Protein AF-A0A9D9LKE5-F1 (afdb_monomer_lite)

pLDDT: mean 76.57, std 20.32, range [46.84, 98.44]

Foldseek 3Di:
DPDPPPVVVVVVVVVVVVVVPPPPPPPPPVQPAAEAEAEDQDDPPVLVVVVVVQVVVCVVDPRHHYHYDYDHHPVVVD

Structure (mmCIF, N/CA/C/O backbone):
data_AF-A0A9D9LKE5-F1
#
_entry.id   AF-A0A9D9LKE5-F1
#
loop_
_atom_site.group_PDB
_atom_site.id
_atom_site.type_symbol
_atom_site.label_atom_id
_atom_site.label_alt_id
_atom_site.label_comp_id
_atom_site.label_asym_id
_atom_site.label_entity_id
_atom_site.label_seq_id
_atom_site.pdbx_PDB_ins_code
_atom_site.Cartn_x
_atom_site.Cartn_y
_atom_site.Cartn_z
_atom_site.occupancy
_atom_site.B_iso_or_equiv
_atom_site.auth_seq_id
_atom_site.auth_comp_id
_atom_site.auth_asym_id
_atom_site.auth_atom_id
_atom_site.pdbx_PDB_model_num
ATOM 1 N N . MET A 1 1 ? -63.440 -4.733 53.208 1.00 47.00 1 MET A N 1
ATOM 2 C CA . MET A 1 1 ? -62.618 -4.022 52.194 1.00 47.00 1 MET A CA 1
ATOM 3 C C . MET A 1 1 ? -61.198 -4.606 52.152 1.00 47.00 1 MET A C 1
ATOM 5 O O . MET A 1 1 ? -60.365 -4.222 52.956 1.00 47.00 1 MET A O 1
ATOM 9 N N . ARG A 1 2 ? -60.906 -5.587 51.281 1.00 58.09 2 ARG A N 1
ATOM 10 C CA . ARG A 1 2 ? -59.565 -6.222 51.153 1.00 58.09 2 ARG A CA 1
ATOM 11 C C . ARG A 1 2 ? -59.259 -6.616 49.694 1.00 58.09 2 ARG A C 1
ATOM 13 O O . ARG A 1 2 ? -58.869 -7.741 49.408 1.00 58.09 2 ARG A O 1
ATOM 20 N N . ARG A 1 3 ? -59.472 -5.705 48.737 1.00 54.16 3 ARG A N 1
ATOM 21 C CA . ARG A 1 3 ? -59.298 -6.005 47.299 1.00 54.16 3 ARG A CA 1
ATOM 22 C C . ARG A 1 3 ? -58.464 -4.980 46.521 1.00 54.16 3 ARG A C 1
ATOM 24 O O . ARG A 1 3 ? -58.685 -4.810 45.334 1.00 54.16 3 ARG A O 1
ATOM 31 N N . MET A 1 4 ? -57.502 -4.310 47.169 1.00 53.19 4 MET A N 1
ATOM 32 C CA . MET A 1 4 ? -56.768 -3.200 46.526 1.00 53.19 4 MET A CA 1
ATOM 33 C C . MET A 1 4 ? -55.229 -3.254 46.604 1.00 53.19 4 MET A C 1
ATOM 35 O O . MET A 1 4 ? -54.573 -2.380 46.055 1.00 53.19 4 MET A O 1
ATOM 39 N N . SER A 1 5 ? -54.607 -4.277 47.214 1.00 57.12 5 SER A N 1
ATOM 40 C CA . SER A 1 5 ? -53.130 -4.339 47.346 1.00 57.12 5 SER A CA 1
ATOM 41 C C . SER A 1 5 ? -52.400 -5.187 46.292 1.00 57.12 5 SER A C 1
ATOM 43 O O . SER A 1 5 ? -51.173 -5.143 46.217 1.00 57.12 5 SER A O 1
ATOM 45 N N . ARG A 1 6 ? -53.122 -5.954 45.462 1.00 54.09 6 ARG A N 1
ATOM 46 C CA . ARG A 1 6 ? -52.525 -6.855 44.451 1.00 54.09 6 ARG A CA 1
ATOM 47 C C . ARG A 1 6 ? -52.077 -6.112 43.182 1.00 54.09 6 ARG A C 1
ATOM 49 O O . ARG A 1 6 ? -51.113 -6.532 42.557 1.00 54.09 6 ARG A O 1
ATOM 56 N N . PHE A 1 7 ? -52.708 -4.982 42.852 1.00 46.84 7 PHE A N 1
ATOM 57 C CA . PHE A 1 7 ? -52.391 -4.193 41.652 1.00 46.84 7 PHE A CA 1
ATOM 58 C C . PHE A 1 7 ? -51.129 -3.328 41.793 1.00 46.84 7 PHE A C 1
ATOM 60 O O . PHE A 1 7 ? -50.392 -3.160 40.831 1.00 46.84 7 PHE A O 1
ATOM 67 N N . ARG A 1 8 ? -50.801 -2.860 43.006 1.00 52.00 8 ARG A N 1
ATOM 68 C CA . ARG A 1 8 ? -49.605 -2.029 43.259 1.00 52.00 8 ARG A CA 1
ATOM 69 C C . ARG A 1 8 ? -48.277 -2.785 43.141 1.00 52.00 8 ARG A C 1
ATOM 71 O O . ARG A 1 8 ? -47.238 -2.157 42.990 1.00 52.00 8 ARG A O 1
ATOM 78 N N . ARG A 1 9 ? -48.305 -4.120 43.233 1.00 48.75 9 ARG A N 1
ATOM 79 C CA . ARG A 1 9 ? -47.111 -4.980 43.140 1.00 48.75 9 ARG A CA 1
ATOM 80 C C . ARG A 1 9 ? -46.749 -5.341 41.698 1.00 48.75 9 ARG A C 1
ATOM 82 O O . ARG A 1 9 ? -45.576 -5.533 41.411 1.00 48.75 9 ARG A O 1
ATOM 89 N N . ILE A 1 10 ? -47.729 -5.377 40.795 1.00 53.34 10 ILE A N 1
ATOM 90 C CA . ILE A 1 10 ? -47.510 -5.706 39.377 1.00 53.34 10 ILE A CA 1
ATOM 91 C C . ILE A 1 10 ? -46.869 -4.511 38.645 1.00 53.34 10 ILE A C 1
ATOM 93 O O . ILE A 1 10 ? -45.967 -4.701 37.834 1.00 53.34 10 ILE A O 1
ATOM 97 N N . SER A 1 11 ? -47.223 -3.274 39.017 1.00 49.72 11 SER A N 1
ATOM 98 C CA . SER A 1 11 ? -46.617 -2.060 38.444 1.00 49.72 11 SER A CA 1
ATOM 99 C C . SER A 1 11 ? -45.137 -1.849 38.799 1.00 49.72 11 SER A C 1
ATOM 101 O O . SER A 1 11 ? -44.444 -1.172 38.052 1.00 49.72 11 SER A O 1
ATOM 103 N N . MET A 1 12 ? -44.618 -2.425 39.893 1.00 50.94 12 MET A N 1
ATOM 104 C CA . MET A 1 12 ? -43.197 -2.277 40.264 1.00 50.94 12 MET A CA 1
ATOM 105 C C . MET A 1 12 ? -42.268 -3.242 39.512 1.00 50.94 12 MET A C 1
ATOM 107 O O . MET A 1 12 ? -41.102 -2.924 39.303 1.00 50.94 12 MET A O 1
ATOM 111 N N . ILE A 1 13 ? -42.776 -4.392 39.058 1.00 53.19 13 ILE A N 1
ATOM 112 C CA . ILE A 1 13 ? -41.990 -5.367 38.281 1.00 53.19 13 ILE A CA 1
ATOM 113 C C . ILE A 1 13 ? -41.867 -4.911 36.816 1.00 53.19 13 ILE A C 1
ATOM 115 O O . ILE A 1 13 ? -40.818 -5.083 36.201 1.00 53.19 13 ILE A O 1
ATOM 119 N N . ALA A 1 14 ? -42.895 -4.241 36.283 1.00 50.41 14 ALA A N 1
ATOM 120 C CA . ALA A 1 14 ? -42.881 -3.693 34.925 1.00 50.41 14 ALA A CA 1
ATOM 121 C C . ALA A 1 14 ? -41.906 -2.509 34.743 1.00 50.41 14 ALA A C 1
ATOM 123 O O . ALA A 1 14 ? -41.417 -2.293 33.642 1.00 50.41 14 ALA A O 1
ATOM 124 N N . ILE A 1 15 ? -41.583 -1.768 35.811 1.00 52.84 15 ILE A N 1
ATOM 125 C CA . ILE A 1 15 ? -40.627 -0.645 35.760 1.00 52.84 15 ILE A CA 1
ATOM 126 C C . ILE A 1 15 ? -39.177 -1.139 35.911 1.00 52.84 15 ILE A C 1
ATOM 128 O O . ILE A 1 15 ? -38.272 -0.592 35.286 1.00 52.84 15 ILE A O 1
ATOM 132 N N . GLY A 1 16 ? -38.945 -2.215 36.673 1.00 48.50 16 GLY A N 1
ATOM 133 C CA . GLY A 1 16 ? -37.608 -2.799 36.850 1.00 48.50 16 GLY A CA 1
ATOM 134 C C . GLY A 1 16 ? -37.034 -3.454 35.587 1.00 48.50 16 GLY A C 1
ATOM 135 O O . GLY A 1 16 ? -35.823 -3.435 35.388 1.00 48.50 16 GLY A O 1
ATOM 136 N N . LEU A 1 17 ? -37.889 -3.980 34.701 1.00 52.25 17 LEU A N 1
ATOM 137 C CA . LEU A 1 17 ? -37.452 -4.617 33.451 1.00 52.25 17 LEU A CA 1
ATOM 138 C C . LEU A 1 17 ? -37.046 -3.600 32.364 1.00 52.25 17 LEU A C 1
ATOM 140 O O . LEU A 1 17 ? -36.243 -3.920 31.495 1.00 52.25 17 LEU A O 1
ATOM 144 N N . VAL A 1 18 ? -37.566 -2.368 32.420 1.00 52.50 18 VAL A N 1
ATOM 145 C CA . VAL A 1 18 ? -37.266 -1.316 31.428 1.00 52.50 18 VAL A CA 1
ATOM 146 C C . VAL A 1 18 ? -35.917 -0.640 31.712 1.00 52.50 18 VAL A C 1
ATOM 148 O O . VAL A 1 18 ? -35.225 -0.241 30.781 1.00 52.50 18 VAL A O 1
ATOM 151 N N . ILE A 1 19 ? -35.485 -0.583 32.978 1.00 53.38 19 ILE A N 1
ATOM 152 C CA . ILE A 1 19 ? -34.204 0.038 33.374 1.00 53.38 19 ILE A CA 1
ATOM 153 C C . ILE A 1 19 ? -33.006 -0.896 33.105 1.00 53.38 19 ILE A C 1
ATOM 155 O O . ILE A 1 19 ? -31.891 -0.433 32.881 1.00 53.38 19 ILE A O 1
ATOM 159 N N . ALA A 1 20 ? -33.218 -2.216 33.051 1.00 50.84 20 ALA A N 1
ATOM 160 C CA . ALA A 1 20 ? -32.152 -3.175 32.744 1.00 50.84 20 ALA A CA 1
ATOM 161 C C . ALA A 1 20 ? -31.757 -3.207 31.250 1.00 50.84 20 ALA A C 1
ATOM 163 O O . ALA A 1 20 ? -30.695 -3.724 30.912 1.00 50.84 20 ALA A O 1
ATOM 164 N N . ALA A 1 21 ? -32.579 -2.644 30.355 1.00 53.31 21 ALA A N 1
ATOM 165 C CA . ALA A 1 21 ? -32.327 -2.638 28.912 1.00 53.31 21 ALA A CA 1
ATOM 166 C C . ALA A 1 21 ? -31.512 -1.424 28.418 1.00 53.31 21 ALA A C 1
ATOM 168 O O . ALA A 1 21 ? -31.074 -1.415 27.270 1.00 53.31 21 ALA A O 1
ATOM 169 N N . THR A 1 22 ? -31.276 -0.404 29.253 1.00 55.69 22 THR A N 1
ATOM 170 C CA . THR A 1 22 ? -30.609 0.847 28.835 1.00 55.69 22 THR A CA 1
ATOM 171 C C . THR A 1 22 ? -29.103 0.887 29.112 1.00 55.69 22 THR A C 1
ATOM 173 O O . THR A 1 22 ? -28.473 1.912 28.876 1.00 55.69 22 THR A O 1
ATOM 176 N N . LEU A 1 23 ? -28.510 -0.201 29.614 1.00 56.31 23 LEU A N 1
ATOM 177 C CA . LEU A 1 23 ? -27.079 -0.280 29.945 1.00 56.31 23 LEU A CA 1
ATOM 178 C C . LEU A 1 23 ? -26.284 -1.195 29.006 1.00 56.31 23 LEU A C 1
ATOM 180 O O . LEU A 1 23 ? -25.215 -1.664 29.382 1.00 56.31 23 LEU A O 1
ATOM 184 N N . ILE A 1 24 ? -26.766 -1.452 27.786 1.00 62.75 24 ILE A N 1
ATOM 185 C CA . ILE A 1 24 ? -25.905 -2.037 26.753 1.00 62.75 24 ILE A CA 1
ATOM 186 C C . ILE A 1 24 ? -24.996 -0.906 26.257 1.00 62.75 24 ILE A C 1
ATOM 188 O O . ILE A 1 24 ? -25.500 0.024 25.621 1.00 62.75 24 ILE A O 1
ATOM 192 N N . PRO A 1 25 ? -23.676 -0.938 26.514 1.00 58.06 25 PRO A N 1
ATOM 193 C CA . PRO A 1 25 ? -22.775 0.000 25.879 1.00 58.06 25 PRO A CA 1
ATOM 194 C C . PRO A 1 25 ? -22.688 -0.407 24.408 1.00 58.06 25 PRO A C 1
ATOM 196 O O . PRO A 1 25 ? -21.910 -1.283 24.035 1.00 58.06 25 PRO A O 1
ATOM 199 N N . VAL A 1 26 ? -23.506 0.210 23.554 1.00 61.00 26 VAL A N 1
ATOM 200 C CA . VAL A 1 26 ? -23.346 0.138 22.097 1.00 61.00 26 VAL A CA 1
ATOM 201 C C . VAL A 1 26 ? -22.185 1.059 21.722 1.00 61.00 26 VAL A C 1
ATOM 203 O O . VAL A 1 26 ? -22.355 2.108 21.115 1.00 61.00 26 VAL A O 1
ATOM 206 N N . PHE A 1 27 ? -20.978 0.677 22.131 1.00 58.97 27 PHE A N 1
ATOM 207 C CA . PHE A 1 27 ? -19.735 1.274 21.653 1.00 58.97 27 PHE A CA 1
ATOM 208 C C . PHE A 1 27 ? -18.972 0.239 20.832 1.00 58.97 27 PHE A C 1
ATOM 210 O O . PHE A 1 27 ? -17.792 -0.015 21.049 1.00 58.97 27 PHE A O 1
ATOM 217 N N . ALA A 1 28 ? -19.638 -0.353 19.841 1.00 58.62 28 ALA A N 1
ATOM 218 C CA . ALA A 1 28 ? -18.919 -0.808 18.662 1.00 58.62 28 ALA A CA 1
ATOM 219 C C . ALA A 1 28 ? -18.590 0.448 17.846 1.00 58.62 28 ALA A C 1
ATOM 221 O O . ALA A 1 28 ? -19.258 0.758 16.863 1.00 58.62 28 ALA A O 1
ATOM 222 N N . ALA A 1 29 ? -17.611 1.232 18.307 1.00 61.34 29 ALA A N 1
ATOM 223 C CA . ALA A 1 29 ? -17.015 2.248 17.460 1.00 61.34 29 ALA A CA 1
ATOM 224 C C . ALA A 1 29 ? -16.494 1.503 16.229 1.00 61.34 29 ALA A C 1
ATOM 226 O O . ALA A 1 29 ? -15.603 0.661 16.350 1.00 61.34 29 ALA A O 1
ATOM 227 N N . ALA A 1 30 ? -17.106 1.737 15.067 1.00 61.41 30 ALA A N 1
ATOM 228 C CA . ALA A 1 30 ? -16.583 1.245 13.806 1.00 61.41 30 ALA A CA 1
ATOM 229 C C . ALA A 1 30 ? -15.192 1.866 13.648 1.00 61.41 30 ALA A C 1
ATOM 231 O O . ALA A 1 30 ? -15.055 3.034 13.290 1.00 61.41 30 ALA A O 1
ATOM 232 N N . GLN A 1 31 ? -14.163 1.120 14.045 1.00 70.50 31 GLN A N 1
ATOM 233 C CA . GLN A 1 31 ? -12.802 1.617 14.049 1.00 70.50 31 GLN A CA 1
ATOM 234 C C . GLN A 1 31 ? -12.371 1.718 12.591 1.00 70.50 31 GLN A C 1
ATOM 236 O O . GLN A 1 31 ? -12.116 0.709 11.932 1.00 70.50 31 GLN A O 1
ATOM 241 N N . GLN A 1 32 ? -12.372 2.942 12.065 1.00 82.50 32 GLN A N 1
ATOM 242 C CA . GLN A 1 32 ? -11.927 3.211 10.707 1.00 82.50 32 GLN A CA 1
ATOM 243 C C . GLN A 1 32 ? -10.498 2.686 10.541 1.00 82.50 32 GLN A C 1
ATOM 245 O O . GLN A 1 32 ? -9.658 2.862 11.428 1.00 82.50 32 GLN A O 1
ATOM 250 N N . LYS A 1 33 ? -10.227 2.015 9.413 1.00 91.88 33 LYS A N 1
ATOM 251 C CA . LYS A 1 33 ? -8.876 1.540 9.109 1.00 91.88 33 LYS A CA 1
ATOM 252 C C . LYS A 1 33 ? -7.915 2.724 9.113 1.00 91.88 33 LYS A C 1
ATOM 254 O O . LYS A 1 33 ? -8.204 3.755 8.497 1.00 91.88 33 LYS A O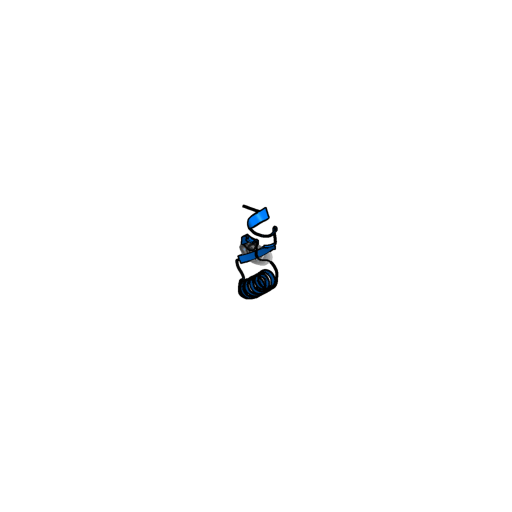 1
ATOM 259 N N . VAL A 1 34 ? -6.766 2.547 9.753 1.00 95.38 34 VAL A N 1
ATOM 260 C CA . VAL A 1 34 ? -5.659 3.497 9.667 1.00 95.38 34 VAL A CA 1
ATOM 261 C C . VAL A 1 34 ? -5.173 3.515 8.220 1.00 95.38 34 VAL A C 1
ATOM 263 O O . VAL A 1 34 ? -4.841 2.468 7.660 1.00 95.38 34 VAL A O 1
ATOM 266 N N . GLN A 1 35 ? -5.181 4.701 7.620 1.00 96.69 35 GLN A N 1
ATOM 267 C CA . GLN A 1 35 ? -4.751 4.918 6.243 1.00 96.69 35 GLN A CA 1
ATOM 268 C C . GLN A 1 35 ? -3.247 5.173 6.212 1.00 96.69 35 GLN A C 1
ATOM 270 O O . GLN A 1 35 ? -2.733 5.953 7.015 1.00 96.69 35 GLN A O 1
ATOM 275 N N . VAL A 1 36 ? -2.554 4.518 5.289 1.00 97.12 36 VAL A N 1
ATOM 276 C CA . VAL A 1 36 ? -1.128 4.708 5.036 1.00 97.12 36 VAL A CA 1
ATOM 277 C C . VAL A 1 36 ? -0.963 5.045 3.566 1.00 97.12 36 VAL A C 1
ATOM 279 O O . VAL A 1 36 ? -1.133 4.184 2.703 1.00 97.12 36 VAL A O 1
ATOM 282 N N . ASP A 1 37 ? -0.620 6.293 3.279 1.00 96.75 37 ASP A N 1
ATOM 283 C CA . ASP A 1 37 ? -0.341 6.717 1.914 1.00 96.75 37 ASP A CA 1
ATOM 284 C C . ASP A 1 37 ? 1.097 6.354 1.555 1.00 96.75 37 ASP A C 1
ATOM 286 O O . ASP A 1 37 ? 2.048 6.777 2.217 1.00 96.75 37 ASP A O 1
ATOM 290 N N . PHE A 1 38 ? 1.257 5.547 0.506 1.00 95.56 38 PHE A N 1
ATOM 291 C CA . PHE A 1 38 ? 2.561 5.100 0.042 1.00 95.56 38 PHE A CA 1
ATOM 292 C C . PHE A 1 38 ? 2.817 5.593 -1.378 1.00 95.56 38 PHE A C 1
ATOM 294 O O . PHE A 1 38 ? 2.381 5.006 -2.368 1.00 95.56 38 PHE A O 1
ATOM 301 N N . TRP A 1 39 ? 3.530 6.707 -1.475 1.00 94.56 39 TRP A N 1
ATOM 302 C CA . TRP A 1 39 ? 3.942 7.270 -2.752 1.00 94.56 39 TRP A CA 1
ATOM 303 C C . TRP A 1 39 ? 5.192 6.566 -3.266 1.00 94.56 39 TRP A C 1
ATOM 305 O O . TRP A 1 39 ? 6.178 6.434 -2.540 1.00 94.56 39 TRP A O 1
ATOM 315 N N . HIS A 1 40 ? 5.164 6.135 -4.525 1.00 92.56 40 HIS A N 1
ATOM 316 C CA . HIS A 1 40 ? 6.308 5.491 -5.163 1.00 92.56 40 HIS A CA 1
ATOM 317 C C . HIS A 1 40 ? 6.598 6.076 -6.543 1.00 92.56 40 HIS A C 1
ATOM 319 O O . HIS A 1 40 ? 5.704 6.557 -7.243 1.00 92.56 40 HIS A O 1
ATOM 325 N N . GLY A 1 41 ? 7.869 5.972 -6.939 1.00 92.56 41 GLY A N 1
ATOM 326 C CA . GLY A 1 41 ? 8.346 6.329 -8.275 1.00 92.56 41 GLY A CA 1
ATOM 327 C C . GLY A 1 41 ? 8.685 5.137 -9.164 1.00 92.56 41 GLY A C 1
ATOM 328 O O . GLY A 1 41 ? 9.390 5.276 -10.161 1.00 92.56 41 GLY A O 1
ATOM 329 N N . LEU A 1 42 ? 8.203 3.947 -8.795 1.00 93.69 42 LEU A N 1
ATOM 330 C CA . LEU A 1 42 ? 8.360 2.736 -9.601 1.00 93.69 42 LEU A CA 1
ATOM 331 C C . LEU A 1 42 ? 7.460 2.797 -10.837 1.00 93.69 42 LEU A C 1
ATOM 333 O O . LEU A 1 42 ? 6.236 2.765 -10.715 1.00 93.69 42 LEU A O 1
ATOM 337 N N . THR A 1 43 ? 8.071 2.842 -12.018 1.00 92.38 43 THR A N 1
ATOM 338 C CA . THR A 1 43 ? 7.377 2.675 -13.297 1.00 92.38 43 THR A CA 1
ATOM 339 C C . THR A 1 43 ? 6.986 1.210 -13.517 1.00 92.38 43 THR A C 1
ATOM 341 O O . THR A 1 43 ? 7.392 0.305 -12.779 1.00 92.38 43 THR A O 1
ATOM 344 N N . GLN A 1 44 ? 6.165 0.952 -14.535 1.00 91.56 44 GLN A N 1
ATOM 345 C CA . GLN A 1 44 ? 5.832 -0.418 -14.917 1.00 91.56 44 GLN A CA 1
ATOM 346 C C . GLN A 1 44 ? 7.080 -1.168 -15.417 1.00 91.56 44 GLN A C 1
ATOM 348 O O . GLN A 1 44 ? 7.921 -0.569 -16.090 1.00 91.56 44 GLN A O 1
ATOM 353 N N . PRO A 1 45 ? 7.211 -2.472 -15.107 1.00 95.06 45 PRO A N 1
ATOM 354 C CA . PRO A 1 45 ? 6.212 -3.329 -14.449 1.00 95.06 45 PRO A CA 1
ATOM 355 C C . PRO A 1 45 ? 6.267 -3.314 -12.910 1.00 95.06 45 PRO A C 1
ATOM 357 O O . PRO A 1 45 ? 5.371 -3.837 -12.251 1.00 95.06 45 PRO A O 1
ATOM 360 N N . LEU A 1 46 ? 7.313 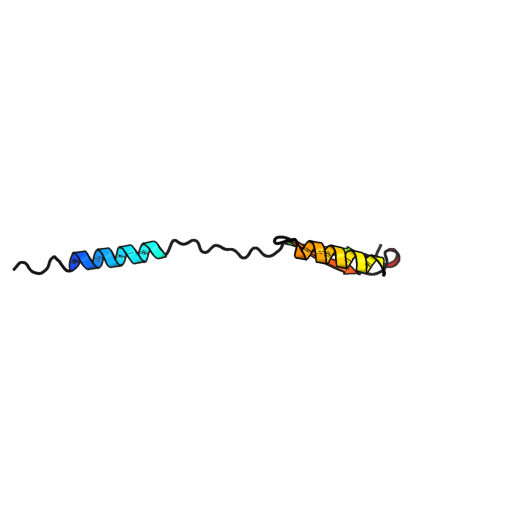-2.732 -12.319 1.00 95.06 46 LEU A N 1
ATOM 361 C CA . LEU A 1 46 ? 7.563 -2.809 -10.877 1.00 95.06 46 LEU A CA 1
ATOM 362 C C . LEU A 1 46 ? 6.475 -2.112 -10.053 1.00 95.06 46 LEU A C 1
ATOM 364 O O . LEU A 1 46 ? 6.071 -2.643 -9.022 1.00 95.06 46 LEU A O 1
ATOM 368 N N . GLY A 1 47 ? 5.964 -0.972 -10.528 1.00 95.69 47 GLY A N 1
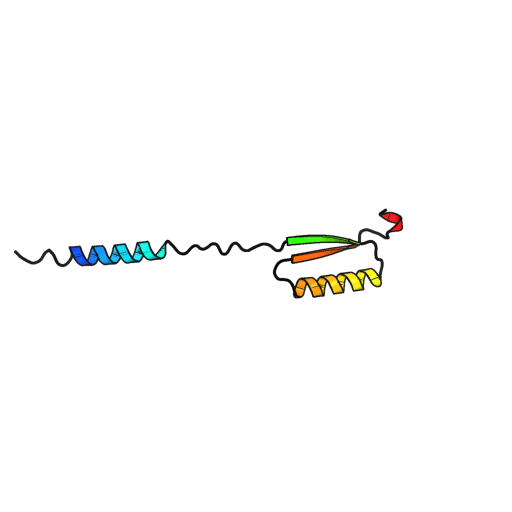ATOM 369 C CA . GLY A 1 47 ? 4.834 -0.283 -9.898 1.00 95.69 47 GLY A CA 1
ATOM 370 C C . GLY A 1 47 ? 3.591 -1.171 -9.805 1.00 95.69 47 GLY A C 1
ATOM 371 O O . GLY A 1 47 ? 3.005 -1.295 -8.737 1.00 95.69 47 GLY A O 1
ATOM 372 N N . GLY A 1 48 ? 3.254 -1.891 -10.879 1.00 96.19 48 GLY A N 1
ATOM 373 C CA . GLY A 1 48 ? 2.103 -2.795 -10.892 1.00 96.19 48 GLY A CA 1
ATOM 374 C C . GLY A 1 48 ? 2.287 -3.990 -9.955 1.00 96.19 48 GLY A C 1
ATOM 375 O O . GLY A 1 48 ? 1.353 -4.395 -9.266 1.00 96.19 48 GLY A O 1
ATOM 376 N N . ILE A 1 49 ? 3.503 -4.536 -9.867 1.00 97.81 49 ILE A N 1
ATOM 377 C CA . ILE A 1 49 ? 3.816 -5.590 -8.890 1.00 97.81 49 ILE A CA 1
ATOM 378 C C . ILE A 1 49 ? 3.644 -5.058 -7.462 1.00 97.81 49 ILE A C 1
ATOM 380 O O . ILE A 1 49 ? 3.031 -5.730 -6.634 1.00 97.81 49 ILE A O 1
ATOM 384 N N . LEU A 1 50 ? 4.138 -3.852 -7.177 1.00 97.38 50 LEU A N 1
ATOM 385 C CA . LEU A 1 50 ? 4.003 -3.236 -5.861 1.00 97.38 50 LEU A CA 1
ATOM 386 C C . LEU A 1 50 ? 2.532 -3.009 -5.482 1.00 97.38 50 LEU A C 1
ATOM 388 O O . LEU A 1 50 ? 2.128 -3.342 -4.368 1.00 97.38 50 LEU A O 1
ATOM 392 N N . GLU A 1 51 ? 1.730 -2.477 -6.398 1.00 97.25 51 GLU A N 1
ATOM 393 C CA . GLU A 1 51 ? 0.298 -2.251 -6.185 1.00 97.25 51 GLU A CA 1
ATOM 394 C C . GLU A 1 51 ? -0.445 -3.570 -5.919 1.00 97.25 51 GLU A C 1
ATOM 396 O O . GLU A 1 51 ? -1.269 -3.642 -5.005 1.00 97.25 51 GLU A O 1
ATOM 401 N N . ASN A 1 52 ? -0.089 -4.647 -6.626 1.00 98.19 52 ASN A N 1
ATOM 402 C CA . ASN A 1 52 ? -0.636 -5.981 -6.369 1.00 98.19 52 ASN A CA 1
ATOM 403 C C . ASN A 1 52 ? -0.261 -6.508 -4.974 1.00 98.19 52 ASN A C 1
ATOM 405 O O . ASN A 1 52 ? -1.100 -7.095 -4.286 1.00 98.19 52 ASN A O 1
ATOM 409 N N . VAL A 1 53 ? 0.974 -6.272 -4.522 1.00 98.25 53 VAL A N 1
ATOM 410 C CA . VAL A 1 53 ? 1.397 -6.616 -3.154 1.00 98.25 53 VAL A CA 1
ATOM 411 C C . VAL A 1 53 ? 0.603 -5.807 -2.124 1.00 98.25 53 VAL A C 1
ATOM 413 O O . VAL A 1 53 ? 0.105 -6.381 -1.152 1.00 98.25 53 VAL A O 1
ATOM 416 N N . ALA A 1 54 ? 0.419 -4.502 -2.345 1.00 98.31 54 ALA A N 1
ATOM 417 C CA . ALA A 1 54 ? -0.386 -3.651 -1.471 1.00 98.31 54 ALA A CA 1
ATOM 418 C C . ALA A 1 54 ? -1.852 -4.117 -1.418 1.00 98.31 54 ALA A C 1
ATOM 420 O O . ALA A 1 54 ? -2.444 -4.169 -0.338 1.00 98.31 54 ALA A O 1
ATOM 421 N N . ALA A 1 55 ? -2.426 -4.534 -2.549 1.00 98.31 55 ALA A N 1
ATOM 422 C CA . ALA A 1 55 ? -3.773 -5.097 -2.606 1.00 98.31 55 ALA A CA 1
ATOM 423 C C . ALA A 1 55 ? -3.887 -6.396 -1.790 1.00 98.31 55 ALA A C 1
ATOM 425 O O . ALA A 1 55 ? -4.813 -6.539 -0.987 1.00 98.31 55 ALA A O 1
ATOM 426 N N . GLY A 1 56 ? -2.920 -7.309 -1.931 1.00 98.44 56 GLY A N 1
ATOM 427 C CA . GLY A 1 56 ? -2.861 -8.542 -1.140 1.00 98.44 56 GLY A CA 1
ATOM 428 C C . GLY A 1 56 ? -2.748 -8.269 0.363 1.00 98.44 56 GLY A C 1
ATOM 429 O O . GLY A 1 56 ? -3.468 -8.869 1.165 1.00 98.44 56 GLY A O 1
ATOM 430 N N . PHE A 1 57 ? -1.913 -7.301 0.750 1.00 98.25 57 PHE A N 1
ATOM 431 C CA . PHE A 1 57 ? -1.830 -6.843 2.134 1.00 98.25 57 PHE A CA 1
ATOM 432 C C . PHE A 1 57 ? -3.182 -6.307 2.618 1.00 98.25 57 PHE A C 1
ATOM 434 O O . PHE A 1 57 ? -3.703 -6.800 3.615 1.00 98.25 57 PHE A O 1
ATOM 441 N N . ASN A 1 58 ? -3.805 -5.378 1.892 1.00 98.12 58 ASN A N 1
ATOM 442 C CA . ASN A 1 58 ? -5.084 -4.771 2.274 1.00 98.12 58 ASN A CA 1
ATOM 443 C C . ASN A 1 58 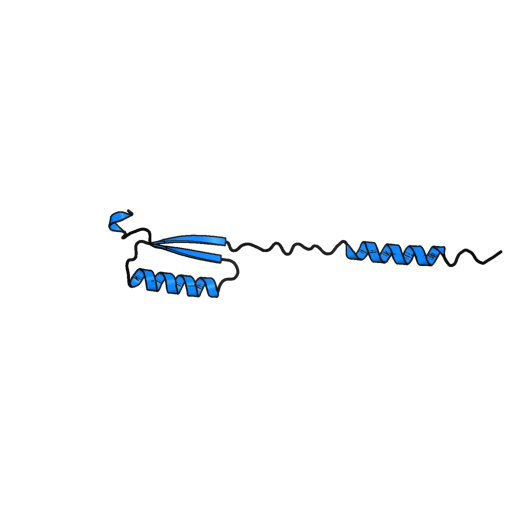? -6.213 -5.794 2.450 1.00 98.12 58 ASN A C 1
ATOM 445 O O . ASN A 1 58 ? -7.022 -5.658 3.372 1.00 98.12 58 ASN A O 1
ATOM 449 N N . ALA A 1 59 ? -6.247 -6.833 1.613 1.00 98.00 59 ALA A N 1
ATOM 450 C CA . ALA A 1 59 ? -7.200 -7.933 1.737 1.00 98.00 59 ALA A CA 1
ATOM 451 C C . ALA A 1 59 ? -6.993 -8.748 3.028 1.00 98.00 59 ALA A C 1
ATOM 453 O O . ALA A 1 59 ? -7.961 -9.216 3.624 1.00 98.00 59 ALA A O 1
ATOM 454 N N . SER A 1 60 ? -5.746 -8.878 3.495 1.00 97.81 60 SER A N 1
ATOM 455 C CA . SER A 1 60 ? -5.415 -9.569 4.750 1.00 97.81 60 SER A CA 1
ATOM 456 C C . SER A 1 60 ? -5.679 -8.736 6.013 1.00 97.81 60 SER A C 1
ATOM 458 O O . SER A 1 60 ? -5.687 -9.282 7.117 1.00 97.81 60 SER A O 1
ATOM 460 N N . GLN A 1 61 ? -5.869 -7.417 5.883 1.00 96.81 61 GLN A N 1
ATOM 461 C CA . GLN A 1 61 ? -5.891 -6.497 7.019 1.00 96.81 61 GLN A CA 1
ATOM 462 C C . GLN A 1 61 ? -7.288 -5.976 7.356 1.00 96.81 61 GLN A C 1
ATOM 464 O O . GLN A 1 61 ? -7.996 -5.388 6.536 1.00 96.81 61 GLN A O 1
ATOM 469 N N . SER A 1 62 ? -7.639 -6.070 8.638 1.00 94.75 62 SER A N 1
ATOM 470 C CA . SER A 1 62 ? -8.842 -5.455 9.208 1.00 94.75 62 SER A CA 1
ATOM 471 C C . SER A 1 62 ? -8.598 -4.056 9.780 1.00 94.75 62 SER A C 1
ATOM 473 O O . SER A 1 62 ? -9.548 -3.294 9.923 1.00 94.75 62 SER A O 1
ATOM 475 N N . LYS A 1 63 ? -7.341 -3.702 10.085 1.00 95.12 63 LYS A N 1
ATOM 476 C CA . LYS A 1 63 ? -6.986 -2.458 10.796 1.00 95.12 63 LYS A CA 1
ATOM 477 C C . LYS A 1 63 ? -6.300 -1.400 9.937 1.00 95.12 63 LYS A C 1
ATOM 479 O O . LYS A 1 63 ? -6.377 -0.225 10.277 1.00 95.12 63 LYS A O 1
ATOM 484 N N . TYR A 1 64 ? -5.644 -1.803 8.854 1.00 96.25 64 TYR A N 1
ATOM 485 C CA . TYR A 1 64 ? -4.815 -0.927 8.028 1.00 96.25 64 TYR A CA 1
ATOM 486 C C . TYR A 1 64 ? -5.250 -0.971 6.569 1.00 96.25 64 TYR A C 1
ATOM 488 O O . TYR A 1 64 ? -5.735 -2.001 6.095 1.00 96.25 64 TYR A O 1
ATOM 496 N N . GLN A 1 65 ? -5.060 0.149 5.882 1.00 97.56 65 GLN A N 1
ATOM 497 C CA . GLN A 1 65 ? -5.267 0.302 4.450 1.00 97.56 65 GLN A CA 1
ATOM 498 C C . GLN A 1 65 ? -4.074 1.068 3.871 1.00 97.56 65 GLN A C 1
ATOM 500 O O . GLN A 1 65 ? -3.817 2.200 4.270 1.00 97.56 65 GLN A O 1
ATOM 505 N N . VAL A 1 66 ? -3.346 0.443 2.950 1.00 98.25 66 VAL A N 1
ATOM 506 C CA . VAL A 1 66 ? -2.217 1.041 2.234 1.00 98.25 66 VAL A CA 1
ATOM 507 C C . VAL A 1 66 ? -2.694 1.539 0.876 1.00 98.25 66 VAL A C 1
ATOM 509 O O . VAL A 1 66 ? -3.205 0.757 0.071 1.00 98.25 66 VAL A O 1
ATOM 512 N N . ASN A 1 67 ? -2.485 2.825 0.612 1.00 97.62 67 ASN A N 1
ATOM 513 C CA . ASN A 1 67 ? -2.812 3.481 -0.648 1.00 97.62 67 ASN A CA 1
ATOM 514 C C . ASN A 1 67 ? -1.518 3.685 -1.446 1.00 97.62 67 ASN A C 1
ATOM 516 O O . ASN A 1 67 ? -0.865 4.725 -1.345 1.00 97.62 67 ASN A O 1
ATOM 520 N N . ALA A 1 68 ? -1.117 2.668 -2.212 1.00 97.44 68 ALA A N 1
ATOM 521 C CA . ALA A 1 68 ? 0.030 2.770 -3.112 1.00 97.44 68 ALA A CA 1
ATOM 522 C C . ALA A 1 68 ? -0.328 3.678 -4.299 1.00 97.44 68 ALA A C 1
ATOM 524 O O . ALA A 1 68 ? -1.305 3.419 -4.996 1.00 97.44 68 ALA A O 1
ATOM 525 N N . THR A 1 69 ? 0.414 4.771 -4.489 1.00 94.69 69 THR A N 1
ATOM 526 C CA . THR A 1 69 ? 0.156 5.748 -5.559 1.00 94.69 69 THR A CA 1
ATOM 527 C C . THR A 1 69 ? 1.439 6.081 -6.305 1.00 94.69 69 THR A C 1
ATOM 529 O O . THR A 1 69 ? 2.420 6.523 -5.701 1.00 94.69 69 THR A O 1
ATOM 532 N N . PHE A 1 70 ? 1.409 5.944 -7.628 1.00 93.50 70 PHE A N 1
ATOM 533 C CA . PHE A 1 70 ? 2.490 6.401 -8.491 1.00 93.50 70 PHE A CA 1
ATOM 534 C C . PHE A 1 70 ? 2.523 7.935 -8.556 1.00 93.50 70 PHE A C 1
ATOM 536 O O . PHE A 1 70 ? 1.509 8.574 -8.847 1.00 93.50 70 PHE A O 1
ATOM 543 N N . LYS A 1 71 ? 3.688 8.538 -8.288 1.00 90.88 71 LYS A N 1
ATOM 544 C CA . LYS A 1 71 ? 3.857 10.007 -8.258 1.00 90.88 71 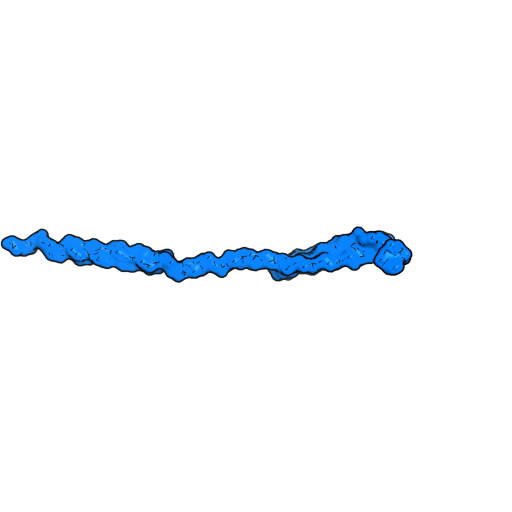LYS A CA 1
ATOM 545 C C . LYS A 1 71 ? 4.835 10.559 -9.302 1.00 90.88 71 LYS A C 1
ATOM 547 O O . LYS A 1 71 ? 5.114 11.750 -9.266 1.00 90.88 71 LYS A O 1
ATOM 552 N N . GLY A 1 72 ? 5.296 9.736 -10.245 1.00 84.88 72 GLY A N 1
ATOM 553 C CA . GLY A 1 72 ? 6.339 10.087 -11.220 1.00 84.88 72 GLY A CA 1
ATOM 554 C C . GLY A 1 72 ? 7.626 9.303 -10.967 1.00 84.88 72 GLY A C 1
ATOM 555 O O . GLY A 1 72 ? 7.814 8.774 -9.878 1.00 84.88 72 GLY A O 1
ATOM 556 N N . SER A 1 73 ? 8.495 9.152 -11.970 1.00 72.00 73 SER A N 1
ATOM 557 C CA . SER A 1 73 ? 9.748 8.407 -11.781 1.00 72.00 73 SER A CA 1
ATOM 558 C C . SER A 1 73 ? 10.654 9.124 -10.781 1.00 72.00 73 SER A C 1
ATOM 560 O O . SER A 1 73 ? 10.722 10.344 -10.825 1.00 72.00 73 SER A O 1
ATOM 562 N N . TYR A 1 74 ? 11.403 8.395 -9.946 1.00 66.56 74 TYR A N 1
ATOM 563 C CA . TYR A 1 74 ? 12.298 8.987 -8.935 1.00 66.56 74 TYR A CA 1
ATOM 564 C C . TYR A 1 74 ? 13.175 10.174 -9.404 1.00 66.56 74 TYR A C 1
ATOM 566 O O . TYR A 1 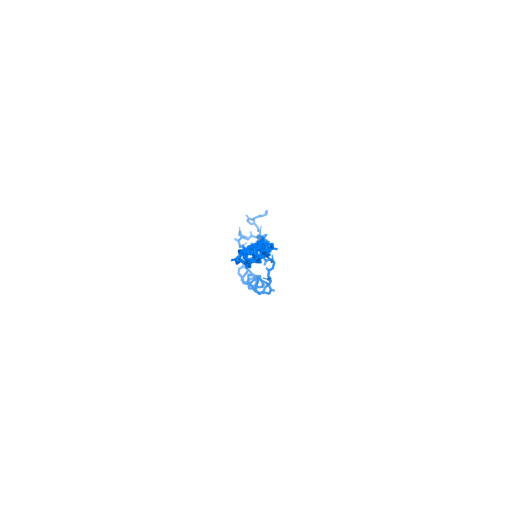74 ? 13.291 11.110 -8.619 1.00 66.56 74 TYR A O 1
ATOM 574 N N . PRO A 1 75 ? 13.728 10.211 -10.640 1.00 61.94 75 PRO A N 1
ATOM 575 C CA . PRO A 1 75 ? 14.464 11.377 -11.151 1.00 61.94 75 PRO A CA 1
ATOM 576 C C . PRO A 1 75 ? 13.639 12.670 -11.297 1.00 61.94 75 PRO A C 1
ATOM 578 O O . PRO A 1 75 ? 14.214 13.741 -11.424 1.00 61.94 75 PRO A O 1
ATOM 581 N N . GLU A 1 76 ? 12.310 12.572 -11.318 1.00 56.84 76 GLU A N 1
ATOM 582 C CA . GLU A 1 76 ? 11.364 13.687 -11.481 1.00 56.84 76 GLU A CA 1
ATOM 583 C C . GLU A 1 76 ? 10.717 14.099 -10.144 1.00 56.84 76 GLU A C 1
ATOM 585 O O . GLU A 1 76 ? 9.986 15.085 -10.081 1.00 56.84 76 GLU A O 1
ATOM 590 N N . THR A 1 77 ? 10.933 13.330 -9.070 1.00 53.50 77 THR A N 1
ATOM 591 C CA . THR A 1 77 ? 10.212 13.486 -7.791 1.00 53.50 77 THR A CA 1
ATOM 592 C C . THR A 1 77 ? 11.123 13.651 -6.571 1.00 53.50 77 THR A C 1
ATOM 594 O O . THR A 1 77 ? 10.602 13.746 -5.458 1.00 53.50 77 THR A O 1
ATOM 597 N N . MET A 1 78 ? 12.448 13.633 -6.760 1.00 55.62 78 MET A N 1
ATOM 598 C CA . MET A 1 78 ? 13.480 13.815 -5.728 1.00 55.62 78 MET A CA 1
ATOM 599 C C . MET A 1 78 ? 14.515 14.834 -6.190 1.00 55.62 78 MET A C 1
ATOM 601 O O . MET A 1 78 ? 14.964 14.708 -7.350 1.00 55.62 78 MET A O 1
#

Sequence (78 aa):
MRRMSRFRRISMIAIGLVIAATLIPVFAAAQQKVQVDFWHGLTQPLGGILENVAAGFNASQSKYQVNATFKGSYPETM

Secondary structure (DSSP, 8-state):
---SSSHHHHHHHHHHHHHTTS---------PPEEEEEEE---TTHHHHHHHHHHHHHHH-SSEEEEEEE-S-HHHH-

Radius of gyration: 30.16 Å; chains: 1; bounding box: 77×23×67 Å